Protein AF-A0A1I1JKR4-F1 (afdb_monomer_lite)

Radius of gyration: 15.72 Å; chains: 1; bounding box: 42×25×34 Å

Sequence (78 aa):
MYNGQIKSGDTYDKLEKCITINIVDFNCIEINKLHTSFHITEDETNQKLTDVLEIHYLELPKLFDDNVPKDEDEPIVL

Secondary structure (DSSP, 8-state):
-GGGS--TT--GGG---EEEEEEESS----SS-SEEEEE-B-TTT--B--SSEEEEEEEGGGGS-TTS---TTS----

Structure (mmCIF, N/CA/C/O backbone):
data_AF-A0A1I1JKR4-F1
#
_entry.id   AF-A0A1I1JKR4-F1
#
loop_
_atom_site.group_PDB
_atom_site.id
_atom_site.type_symbol
_atom_site.label_atom_id
_atom_site.label_alt_id
_atom_site.label_comp_id
_atom_site.label_asym_id
_atom_site.label_entity_id
_atom_site.label_seq_id
_atom_site.pdbx_PDB_ins_code
_atom_site.Cartn_x
_atom_site.Cartn_y
_atom_site.Cartn_z
_atom_site.occupancy
_atom_site.B_iso_or_equiv
_atom_site.auth_seq_id
_atom_site.auth_comp_id
_atom_site.auth_asym_id
_atom_site.auth_atom_id
_atom_site.pdbx_PDB_model_num
ATOM 1 N N . MET A 1 1 ? -16.508 0.072 -2.278 1.00 50.59 1 MET A N 1
ATOM 2 C CA . MET A 1 1 ? -15.746 1.175 -1.651 1.00 50.59 1 MET A CA 1
ATOM 3 C C . MET A 1 1 ? -16.259 1.402 -0.239 1.00 50.59 1 MET A C 1
ATOM 5 O O . MET A 1 1 ? -17.465 1.291 -0.046 1.00 50.59 1 MET A O 1
ATOM 9 N N . TYR A 1 2 ? -15.349 1.707 0.692 1.00 47.72 2 TYR A N 1
ATOM 10 C CA . TYR A 1 2 ? -15.499 1.915 2.148 1.00 47.72 2 TYR A CA 1
ATOM 11 C C . TYR A 1 2 ? -16.891 2.320 2.680 1.00 47.72 2 TYR A C 1
ATOM 13 O O . TYR A 1 2 ? -17.340 1.806 3.697 1.00 47.72 2 TYR A O 1
ATOM 21 N N . ASN A 1 3 ? -17.609 3.203 1.982 1.00 50.78 3 ASN A N 1
ATOM 22 C CA . ASN A 1 3 ? -18.929 3.704 2.386 1.00 50.78 3 ASN A CA 1
ATOM 23 C C . ASN A 1 3 ? -20.086 2.679 2.264 1.00 50.78 3 ASN A C 1
ATOM 25 O O . ASN A 1 3 ? -21.209 2.970 2.657 1.00 50.78 3 ASN A O 1
ATOM 29 N N . GLY A 1 4 ? -19.853 1.501 1.672 1.00 57.88 4 GLY A N 1
ATOM 30 C CA . GLY A 1 4 ? -20.869 0.447 1.524 1.00 57.88 4 GLY A CA 1
ATOM 31 C C . GLY A 1 4 ? -20.869 -0.613 2.631 1.00 57.88 4 GLY A C 1
ATOM 32 O O . GLY A 1 4 ? -21.823 -1.381 2.724 1.00 57.88 4 GLY A O 1
ATOM 33 N N . GLN A 1 5 ? -19.811 -0.678 3.444 1.00 54.94 5 GLN A N 1
ATOM 34 C CA . GLN A 1 5 ? -19.633 -1.739 4.445 1.00 54.94 5 GLN A CA 1
ATOM 35 C C . GLN A 1 5 ? -20.345 -1.435 5.768 1.00 54.94 5 GLN A C 1
ATOM 37 O O . GLN A 1 5 ? -20.673 -2.352 6.512 1.00 54.94 5 GLN A O 1
ATOM 42 N N . ILE A 1 6 ? -20.624 -0.161 6.045 1.00 58.56 6 ILE A N 1
ATOM 43 C CA . ILE A 1 6 ? -21.190 0.286 7.319 1.00 58.56 6 ILE A CA 1
ATOM 44 C C . ILE A 1 6 ? -22.502 1.011 7.051 1.00 58.56 6 ILE A C 1
ATOM 46 O O . ILE A 1 6 ? -22.555 1.957 6.264 1.00 58.56 6 ILE A O 1
ATOM 50 N N . LYS A 1 7 ? -23.579 0.564 7.702 1.00 58.69 7 LYS A N 1
ATOM 51 C CA . LYS A 1 7 ? -24.868 1.260 7.666 1.00 58.69 7 LYS A CA 1
ATOM 52 C C . LYS A 1 7 ? -24.905 2.326 8.753 1.00 58.69 7 LYS A C 1
ATOM 54 O O . LYS A 1 7 ? -24.267 2.202 9.795 1.00 58.69 7 LYS A O 1
ATOM 59 N N . SER A 1 8 ? -25.680 3.383 8.530 1.00 61.62 8 SER A N 1
ATOM 60 C CA . SER A 1 8 ? -25.875 4.438 9.527 1.00 61.62 8 SER A CA 1
ATOM 61 C C . SER A 1 8 ? -26.383 3.839 10.848 1.00 61.62 8 SER A C 1
ATOM 63 O O . SER A 1 8 ? -27.491 3.309 10.893 1.00 61.62 8 SER A O 1
ATOM 65 N N . GLY A 1 9 ? -25.565 3.909 11.905 1.00 71.19 9 GLY A N 1
ATOM 66 C CA . GLY A 1 9 ? -25.853 3.337 13.228 1.00 71.19 9 GLY A CA 1
ATOM 67 C C . GLY A 1 9 ? -24.991 2.130 13.624 1.00 71.19 9 GLY A C 1
ATOM 68 O O . GLY A 1 9 ? -25.055 1.716 14.779 1.00 71.19 9 GLY A O 1
ATOM 69 N N . ASP A 1 10 ? -24.176 1.586 12.717 1.00 65.00 10 ASP A N 1
ATOM 70 C CA . ASP A 1 10 ? -23.189 0.553 13.045 1.00 65.00 10 ASP A CA 1
ATOM 71 C C . ASP A 1 10 ? -21.922 1.156 13.677 1.00 65.00 10 ASP A C 1
ATOM 73 O O . ASP A 1 10 ? -21.465 2.238 13.303 1.00 65.00 10 ASP A O 1
ATOM 77 N N . THR A 1 11 ? -21.343 0.443 14.644 1.00 66.44 11 THR A N 1
ATOM 78 C CA . THR A 1 11 ? -20.069 0.804 15.276 1.00 66.44 11 THR A CA 1
ATOM 79 C C . THR A 1 11 ? -18.903 0.590 14.315 1.00 66.44 11 THR A C 1
ATOM 81 O O . THR A 1 11 ? -18.878 -0.390 13.567 1.00 66.44 11 THR A O 1
ATOM 84 N N . TYR A 1 12 ? -17.899 1.468 14.381 1.00 67.12 12 TYR A N 1
ATOM 85 C CA . TYR A 1 12 ? -16.683 1.373 13.565 1.00 67.12 12 TYR A CA 1
ATOM 86 C C . TYR A 1 12 ? -15.874 0.088 13.816 1.00 67.12 12 TYR A C 1
ATOM 88 O O . TYR A 1 12 ? -15.070 -0.282 12.972 1.00 67.12 12 TYR A O 1
ATOM 96 N N . ASP A 1 13 ? -16.138 -0.646 14.901 1.00 65.06 13 ASP A N 1
ATOM 97 C CA . ASP A 1 13 ? -15.580 -1.983 15.157 1.00 65.06 13 ASP A CA 1
ATOM 98 C C . ASP A 1 13 ? -15.991 -3.037 14.111 1.00 65.06 13 ASP A C 1
ATOM 100 O O . ASP A 1 13 ? -15.368 -4.091 14.021 1.00 65.06 13 ASP A O 1
ATOM 104 N N . LYS A 1 14 ? -17.042 -2.777 13.317 1.00 62.75 14 LYS A N 1
ATOM 105 C CA . LYS A 1 14 ? -17.486 -3.653 12.219 1.00 62.75 14 LYS A CA 1
ATOM 106 C C . LYS A 1 14 ? -16.805 -3.355 10.880 1.00 62.75 14 LYS A C 1
ATOM 108 O O . LYS A 1 14 ? -17.193 -3.947 9.875 1.00 62.75 14 LYS A O 1
ATOM 113 N N . LEU A 1 15 ? -15.842 -2.430 10.833 1.00 65.69 15 LEU A N 1
ATOM 114 C CA . LEU A 1 15 ? -15.067 -2.203 9.615 1.00 65.69 15 LEU A CA 1
ATOM 115 C C . LEU A 1 15 ? -14.288 -3.474 9.271 1.00 65.69 15 LEU A C 1
ATOM 117 O O . LEU A 1 15 ? -13.349 -3.848 9.971 1.00 65.69 15 LEU A O 1
ATOM 121 N N . GLU A 1 16 ? -14.674 -4.130 8.180 1.00 65.44 16 GLU A N 1
ATOM 122 C CA . GLU A 1 16 ? -13.858 -5.196 7.616 1.00 65.44 16 GLU A CA 1
ATOM 123 C C . GLU A 1 16 ? -12.563 -4.615 7.052 1.00 65.44 16 GLU A C 1
ATOM 125 O O . GLU A 1 16 ? -12.534 -3.479 6.564 1.00 65.44 16 GLU A O 1
ATOM 130 N N . LYS A 1 17 ? -11.493 -5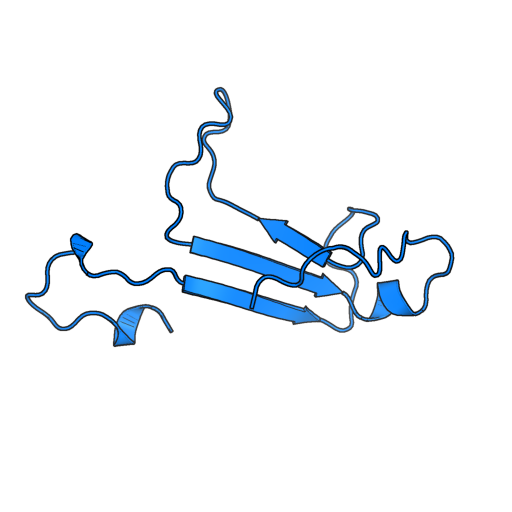.415 7.106 1.00 68.94 17 LYS A N 1
ATOM 131 C CA . LYS A 1 17 ? -10.217 -5.058 6.491 1.00 68.94 17 LYS A CA 1
ATOM 132 C C . LYS A 1 17 ? -10.451 -4.721 5.022 1.00 68.94 17 LYS A C 1
ATOM 134 O O . LYS A 1 17 ? -11.011 -5.519 4.271 1.00 68.94 17 LYS A O 1
ATOM 139 N N . CYS A 1 18 ? -10.045 -3.529 4.617 1.00 73.00 18 CYS A N 1
ATOM 140 C CA . CYS A 1 18 ? -10.107 -3.097 3.240 1.00 73.00 18 CYS A CA 1
ATOM 141 C C . CYS A 1 18 ? -8.726 -3.223 2.614 1.00 73.00 18 CYS A C 1
ATOM 143 O O . CYS A 1 18 ? -7.808 -2.461 2.918 1.00 73.00 18 CYS A O 1
ATOM 145 N N . ILE A 1 19 ? -8.620 -4.184 1.706 1.00 79.31 19 ILE A N 1
ATOM 146 C CA . ILE A 1 19 ? -7.448 -4.389 0.870 1.00 79.31 19 ILE A CA 1
ATOM 147 C C . ILE A 1 19 ? -7.752 -3.747 -0.482 1.00 79.31 19 ILE A C 1
ATOM 149 O O . ILE A 1 19 ? -8.699 -4.131 -1.172 1.00 79.31 19 ILE A O 1
ATOM 153 N N . THR A 1 20 ? -6.982 -2.728 -0.850 1.00 81.06 20 THR A N 1
ATOM 154 C CA . THR A 1 20 ? -7.072 -2.084 -2.164 1.00 81.06 20 THR A CA 1
ATOM 155 C C . THR A 1 20 ? -5.898 -2.534 -3.012 1.00 81.06 20 THR A C 1
ATOM 157 O O . THR A 1 20 ? -4.758 -2.286 -2.644 1.00 81.06 20 THR A O 1
ATOM 160 N N . ILE A 1 21 ? -6.167 -3.150 -4.163 1.00 84.12 21 ILE A N 1
ATOM 161 C CA . ILE A 1 21 ? -5.133 -3.567 -5.115 1.00 84.12 21 ILE A CA 1
ATOM 162 C C . ILE A 1 21 ? -5.216 -2.664 -6.345 1.00 84.12 21 ILE A C 1
ATOM 164 O O . ILE A 1 21 ? -6.175 -2.730 -7.115 1.00 84.12 21 ILE A O 1
ATOM 168 N N . ASN A 1 22 ? -4.210 -1.814 -6.525 1.00 83.00 22 ASN A N 1
ATOM 169 C CA . ASN A 1 22 ? -4.059 -0.951 -7.688 1.00 83.00 22 ASN A CA 1
ATOM 170 C C . ASN A 1 22 ? -3.139 -1.636 -8.697 1.00 83.00 22 ASN A C 1
ATOM 172 O O . ASN A 1 22 ? -1.942 -1.774 -8.457 1.00 83.00 22 ASN A O 1
ATOM 176 N N . ILE A 1 23 ? -3.702 -2.054 -9.826 1.00 86.19 23 ILE A N 1
ATOM 177 C CA . ILE A 1 23 ? -2.939 -2.578 -10.960 1.00 86.19 23 ILE A CA 1
ATOM 178 C C . ILE A 1 23 ? -2.758 -1.428 -11.943 1.00 86.19 23 ILE A C 1
ATOM 180 O O . ILE A 1 23 ? -3.745 -0.901 -12.458 1.00 86.19 23 ILE A O 1
ATOM 184 N N . VAL A 1 24 ? -1.513 -1.024 -12.177 1.00 85.62 24 VAL A N 1
ATOM 185 C CA . VAL A 1 24 ? -1.174 0.138 -13.006 1.00 85.62 24 VAL A CA 1
ATOM 186 C C . VAL A 1 24 ? -0.192 -0.248 -14.109 1.00 85.62 24 VAL A C 1
ATOM 188 O O . VAL A 1 24 ? 0.670 -1.106 -13.925 1.00 85.62 24 VAL A O 1
ATOM 191 N N . ASP A 1 25 ? -0.325 0.387 -15.271 1.00 84.12 25 ASP A N 1
ATOM 192 C CA . ASP A 1 25 ? 0.519 0.187 -16.456 1.00 84.12 25 ASP A CA 1
ATOM 193 C C . ASP A 1 25 ? 1.660 1.214 -16.574 1.00 84.12 25 ASP A C 1
ATOM 195 O O . ASP A 1 25 ? 2.383 1.242 -17.568 1.00 84.12 25 ASP A O 1
ATOM 199 N N . PHE A 1 26 ? 1.872 2.019 -15.533 1.00 83.56 26 PHE A N 1
ATOM 200 C CA . PHE A 1 26 ? 2.932 3.019 -15.439 1.00 83.56 26 PHE A CA 1
ATOM 201 C C . PHE A 1 26 ? 3.699 2.903 -14.119 1.00 83.56 26 PHE A C 1
ATOM 203 O O . PHE A 1 26 ? 3.186 2.381 -13.131 1.00 83.56 26 PHE A O 1
ATOM 210 N N . ASN A 1 27 ? 4.930 3.420 -14.106 1.00 80.38 27 ASN A N 1
ATOM 211 C CA . ASN A 1 27 ? 5.732 3.530 -12.891 1.00 80.38 27 ASN A CA 1
ATOM 212 C C . ASN A 1 27 ? 5.268 4.749 -12.088 1.00 80.38 27 ASN A C 1
ATOM 214 O O . ASN A 1 27 ? 5.390 5.887 -12.541 1.00 80.38 27 ASN A O 1
ATOM 218 N N . CYS A 1 28 ? 4.737 4.497 -10.900 1.00 79.38 28 CYS A 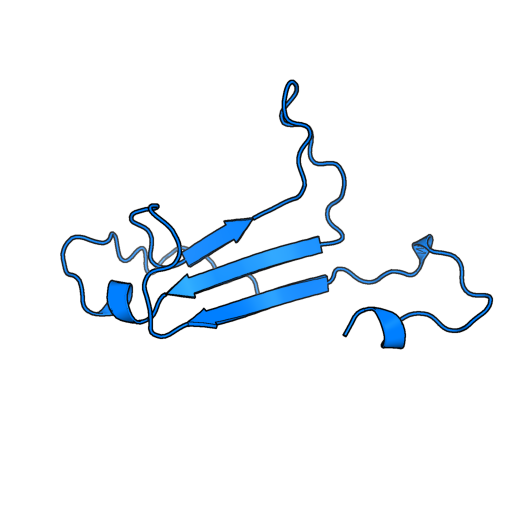N 1
ATOM 219 C CA . CYS A 1 28 ? 4.295 5.499 -9.941 1.00 79.38 28 CYS A CA 1
ATOM 220 C C . CYS A 1 28 ? 5.208 5.547 -8.708 1.00 79.38 28 CYS A C 1
ATOM 222 O O . CYS A 1 28 ? 5.246 6.563 -8.015 1.00 79.38 28 CYS A O 1
ATOM 224 N N . ILE A 1 29 ? 5.924 4.457 -8.419 1.00 82.62 29 ILE A N 1
ATOM 225 C CA . ILE A 1 29 ? 6.689 4.280 -7.186 1.00 82.62 29 ILE A CA 1
ATOM 226 C C . ILE A 1 29 ? 8.159 4.042 -7.529 1.00 82.62 29 ILE A C 1
ATOM 228 O O . ILE A 1 29 ? 8.494 3.174 -8.335 1.00 82.62 29 ILE A O 1
ATOM 232 N N . GLU A 1 30 ? 9.057 4.769 -6.865 1.00 78.31 30 GLU A N 1
ATOM 233 C CA . GLU A 1 30 ? 10.516 4.664 -7.053 1.00 78.31 30 GLU A CA 1
ATOM 234 C C . GLU A 1 30 ? 11.133 3.387 -6.442 1.00 78.31 30 GLU A C 1
ATOM 236 O O . GLU A 1 30 ? 12.346 3.190 -6.466 1.00 78.31 30 GLU A O 1
ATOM 241 N N . ILE A 1 31 ? 10.310 2.488 -5.897 1.00 80.50 31 ILE A N 1
ATOM 242 C CA . ILE A 1 31 ? 10.747 1.225 -5.301 1.00 80.50 31 ILE A CA 1
ATOM 243 C C . ILE A 1 31 ? 10.976 0.211 -6.418 1.00 80.50 31 ILE A C 1
ATOM 245 O O . ILE A 1 31 ? 10.070 -0.072 -7.195 1.00 80.50 31 ILE A O 1
ATOM 249 N N . ASN A 1 32 ? 12.164 -0.390 -6.485 1.00 75.44 32 ASN A N 1
ATOM 250 C CA . ASN A 1 32 ? 12.473 -1.429 -7.469 1.00 75.44 32 ASN A CA 1
ATOM 251 C C . ASN A 1 32 ? 11.882 -2.798 -7.064 1.00 75.44 32 ASN A C 1
ATOM 253 O O . ASN A 1 32 ? 12.607 -3.756 -6.807 1.00 75.44 32 ASN A O 1
ATOM 257 N N . LYS A 1 33 ? 10.554 -2.858 -6.934 1.00 77.88 33 LYS A N 1
ATOM 258 C CA . LYS A 1 33 ? 9.763 -4.067 -6.690 1.00 77.88 33 LYS A CA 1
ATOM 259 C C . LYS A 1 33 ? 8.531 -4.061 -7.583 1.00 77.88 33 LYS A C 1
ATOM 261 O O . LYS A 1 33 ? 7.966 -3.003 -7.851 1.00 77.88 33 LYS A O 1
ATOM 266 N N . LEU A 1 34 ? 8.113 -5.250 -8.006 1.00 80.94 34 LEU A N 1
ATOM 267 C CA . LEU A 1 34 ? 6.888 -5.459 -8.774 1.00 80.94 34 LEU A CA 1
ATOM 268 C C . LEU A 1 34 ? 5.630 -5.141 -7.950 1.00 80.94 34 LEU A C 1
ATOM 270 O O . LEU A 1 34 ? 4.690 -4.515 -8.442 1.00 80.94 34 LEU A O 1
ATOM 274 N N . HIS A 1 35 ? 5.628 -5.608 -6.702 1.00 84.81 35 HIS A N 1
ATOM 275 C CA . HIS A 1 35 ? 4.547 -5.445 -5.745 1.00 84.81 35 HIS A CA 1
ATOM 276 C C . HIS A 1 35 ? 5.034 -4.608 -4.571 1.00 84.81 35 HIS A C 1
ATOM 278 O O . HIS A 1 35 ? 6.128 -4.816 -4.044 1.00 84.81 35 HIS A O 1
ATOM 284 N N . THR A 1 36 ? 4.234 -3.621 -4.183 1.00 85.31 36 THR A N 1
ATOM 285 C CA . THR A 1 36 ? 4.489 -2.836 -2.976 1.00 85.31 36 THR A CA 1
ATOM 286 C C . THR A 1 36 ? 3.215 -2.725 -2.157 1.00 85.31 36 THR A C 1
ATOM 288 O O . THR A 1 36 ? 2.182 -2.292 -2.665 1.00 85.31 36 THR A O 1
ATOM 291 N N . SER A 1 37 ? 3.294 -3.086 -0.877 1.00 85.75 37 SER A N 1
ATOM 292 C CA . SER A 1 37 ? 2.215 -2.917 0.098 1.00 85.75 37 SER A CA 1
ATOM 293 C C . SER A 1 37 ? 2.486 -1.721 1.009 1.00 85.75 37 SER A C 1
ATOM 295 O O . SER A 1 37 ? 3.509 -1.683 1.699 1.00 85.75 37 SER A O 1
ATOM 297 N N . PHE A 1 38 ? 1.545 -0.789 1.078 1.00 85.94 38 PHE A N 1
ATOM 298 C CA . PHE A 1 38 ? 1.570 0.345 1.992 1.00 85.94 38 PHE A CA 1
ATOM 299 C C . PHE A 1 38 ? 0.591 0.126 3.134 1.00 85.94 38 PHE A C 1
ATOM 301 O O . PHE A 1 38 ? -0.552 -0.288 2.931 1.00 85.94 38 PHE A O 1
ATOM 308 N N . HIS A 1 39 ? 1.063 0.457 4.330 1.00 85.44 39 HIS A N 1
ATOM 309 C CA . HIS A 1 39 ? 0.300 0.415 5.568 1.00 85.44 39 HIS A CA 1
ATOM 310 C C . HIS A 1 39 ? 0.357 1.792 6.223 1.00 85.44 39 HIS A C 1
ATOM 312 O O . HIS A 1 39 ? 1.322 2.531 6.028 1.00 85.44 39 HIS A O 1
ATOM 318 N N . ILE A 1 40 ? -0.656 2.128 7.022 1.00 84.19 40 ILE A N 1
ATOM 319 C CA . ILE A 1 40 ? -0.633 3.355 7.820 1.00 84.19 40 ILE A CA 1
ATOM 320 C C . ILE A 1 40 ? 0.199 3.095 9.077 1.00 84.19 40 ILE A C 1
ATOM 322 O O . ILE A 1 40 ? -0.207 2.338 9.963 1.00 84.19 40 ILE A O 1
ATOM 326 N N . THR A 1 41 ? 1.358 3.735 9.154 1.00 86.69 41 THR A N 1
ATOM 327 C CA . THR A 1 41 ? 2.283 3.686 10.291 1.00 86.69 41 THR A CA 1
ATOM 328 C C . THR A 1 41 ? 2.550 5.093 10.803 1.00 86.69 41 THR A C 1
ATOM 330 O O . THR A 1 41 ? 2.504 6.045 10.033 1.00 86.69 41 THR A O 1
ATOM 333 N N . GLU A 1 42 ? 2.812 5.225 12.099 1.00 87.19 42 GLU A N 1
ATOM 334 C CA . GLU A 1 42 ? 3.282 6.477 12.692 1.00 87.19 42 GLU A CA 1
ATOM 335 C C . GLU A 1 42 ? 4.745 6.727 12.291 1.00 87.19 42 GLU A C 1
ATOM 337 O O . GLU A 1 42 ? 5.549 5.794 12.285 1.00 87.19 42 GLU A O 1
ATOM 342 N N . ASP A 1 43 ? 5.072 7.963 11.914 1.00 83.69 43 ASP A N 1
ATOM 343 C CA . ASP A 1 43 ? 6.326 8.303 11.232 1.00 83.69 43 ASP A CA 1
ATOM 344 C C . ASP A 1 43 ? 7.571 8.119 12.122 1.00 83.69 43 ASP A C 1
ATOM 346 O O . ASP A 1 43 ? 8.619 7.683 11.639 1.00 83.69 43 ASP A O 1
ATOM 350 N N . GLU A 1 44 ? 7.482 8.415 13.424 1.00 87.25 44 GLU A N 1
ATOM 351 C CA . GLU A 1 44 ? 8.634 8.37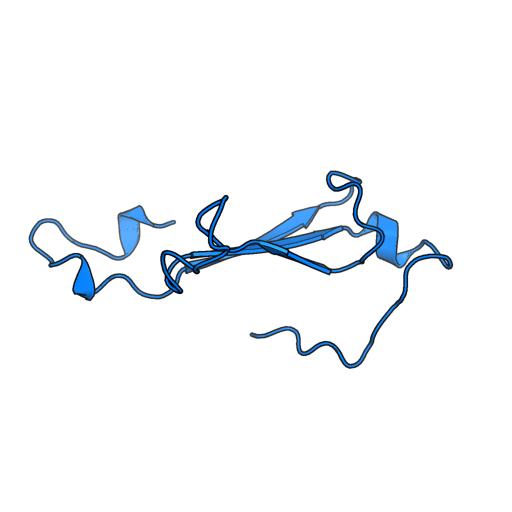6 14.336 1.00 87.25 44 GLU A CA 1
ATOM 352 C C . GLU A 1 44 ? 8.878 6.978 14.932 1.00 87.25 44 GLU A C 1
ATOM 354 O O . GLU A 1 44 ? 10.010 6.494 15.008 1.00 87.25 44 GLU A O 1
ATOM 359 N N . THR A 1 45 ? 7.815 6.298 15.349 1.00 85.50 45 THR A N 1
ATOM 360 C CA . THR A 1 45 ? 7.840 5.000 16.035 1.00 85.50 45 THR A CA 1
ATOM 361 C C . THR A 1 45 ? 7.672 3.820 15.085 1.00 85.50 45 THR A C 1
ATOM 363 O O . THR A 1 45 ? 7.886 2.678 15.498 1.00 85.50 45 THR A O 1
ATOM 366 N N . ASN A 1 46 ? 7.291 4.067 13.824 1.00 82.19 46 ASN A N 1
ATOM 367 C CA . ASN A 1 46 ? 6.916 3.045 12.839 1.00 82.19 46 ASN A CA 1
ATOM 368 C C . ASN A 1 46 ? 5.809 2.099 13.341 1.00 82.19 46 ASN A C 1
ATOM 370 O O . ASN A 1 46 ? 5.640 0.982 12.841 1.00 82.19 46 ASN A O 1
ATOM 374 N N . GLN A 1 47 ? 5.030 2.528 14.338 1.00 82.62 47 GLN A N 1
ATOM 375 C CA . GLN A 1 47 ? 3.934 1.735 14.867 1.00 82.62 47 GLN A CA 1
ATOM 376 C C . GLN A 1 47 ? 2.779 1.740 13.863 1.00 82.62 47 GLN A C 1
ATOM 378 O O . GLN A 1 47 ? 2.269 2.798 13.497 1.00 82.62 47 GLN A O 1
ATOM 383 N N . LYS A 1 48 ? 2.344 0.555 13.416 1.00 81.69 48 LYS A N 1
ATOM 384 C CA . LYS A 1 48 ? 1.147 0.421 12.575 1.00 81.69 48 LYS A CA 1
ATOM 385 C C . LYS A 1 48 ? -0.067 0.956 13.334 1.00 81.69 48 LYS A C 1
ATOM 387 O O . LYS A 1 48 ? -0.392 0.448 14.406 1.00 81.69 48 LYS A O 1
ATOM 392 N N . LEU A 1 49 ? -0.734 1.959 12.765 1.00 78.38 49 LEU A N 1
ATOM 393 C CA . LEU A 1 49 ? -1.918 2.574 13.363 1.00 78.38 49 LEU A CA 1
ATOM 394 C C . LEU A 1 49 ? -3.098 1.599 13.352 1.00 78.38 49 LEU A C 1
ATOM 396 O O . LEU A 1 49 ? -3.859 1.518 14.313 1.00 78.38 49 LEU A O 1
ATOM 400 N N . THR A 1 50 ? -3.267 0.876 12.244 1.00 73.38 50 THR A N 1
ATOM 401 C CA . THR A 1 50 ? -4.355 -0.081 12.061 1.00 73.38 50 THR A CA 1
ATOM 402 C C . THR A 1 50 ? -4.036 -1.074 10.946 1.00 73.38 50 THR A C 1
ATOM 404 O O . THR A 1 50 ? -3.341 -0.738 9.991 1.00 73.38 50 THR A O 1
ATOM 407 N N . ASP A 1 51 ? -4.578 -2.285 11.066 1.00 73.69 51 ASP A N 1
ATOM 408 C CA . ASP A 1 51 ? -4.524 -3.356 10.056 1.00 73.69 51 ASP A CA 1
ATOM 409 C C . ASP A 1 51 ? -5.805 -3.395 9.197 1.00 73.69 51 ASP A C 1
ATOM 411 O O . ASP A 1 51 ? -6.146 -4.392 8.568 1.00 73.69 51 ASP A O 1
ATOM 415 N N . VAL A 1 52 ? -6.596 -2.319 9.263 1.00 76.56 52 VAL A N 1
ATOM 416 C CA . VAL A 1 52 ? -7.901 -2.207 8.596 1.00 76.56 52 VAL A CA 1
ATOM 417 C C . VAL A 1 52 ? -7.766 -1.684 7.165 1.00 76.56 52 VAL A C 1
ATOM 419 O O . VAL A 1 52 ? -8.682 -1.883 6.377 1.00 76.56 52 VAL A O 1
ATOM 422 N N . LEU A 1 53 ? -6.658 -1.026 6.810 1.00 79.38 53 LEU A N 1
ATOM 423 C CA . LEU A 1 53 ? -6.407 -0.534 5.455 1.00 79.38 53 LEU A CA 1
ATOM 424 C C . LEU A 1 53 ? -5.044 -1.009 4.963 1.00 79.38 53 LEU A C 1
ATOM 426 O O . LEU A 1 53 ? -4.017 -0.638 5.532 1.00 79.38 53 LEU A O 1
ATOM 430 N N . GLU A 1 54 ? -5.053 -1.727 3.847 1.00 83.94 54 GLU A N 1
ATOM 431 C CA . GLU A 1 54 ? -3.853 -2.109 3.109 1.00 83.94 54 GLU A CA 1
ATOM 432 C C . GLU A 1 54 ? -3.980 -1.646 1.657 1.00 83.94 54 GLU A C 1
ATOM 434 O O . GLU A 1 54 ? -5.017 -1.827 1.010 1.00 83.94 54 GLU A O 1
ATOM 439 N N . ILE A 1 55 ? -2.927 -1.008 1.143 1.00 86.62 55 ILE A N 1
ATOM 440 C CA . ILE A 1 55 ? -2.885 -0.522 -0.237 1.00 86.62 55 ILE A CA 1
ATOM 441 C C . ILE A 1 55 ? -1.755 -1.237 -0.962 1.00 86.62 55 ILE A C 1
ATOM 443 O O . ILE A 1 55 ? -0.581 -0.994 -0.698 1.00 86.62 55 ILE A O 1
ATOM 447 N N . HIS A 1 56 ? -2.111 -2.087 -1.911 1.00 87.44 56 HIS A N 1
ATOM 448 C CA . HIS A 1 56 ? -1.176 -2.771 -2.786 1.00 87.44 56 HIS A CA 1
ATOM 449 C C . HIS A 1 56 ? -1.077 -2.042 -4.119 1.00 87.44 56 HIS A C 1
ATOM 451 O O . HIS A 1 56 ? -2.088 -1.656 -4.710 1.00 87.44 56 HIS A O 1
ATOM 457 N N . TYR A 1 57 ? 0.147 -1.896 -4.603 1.00 87.12 57 TYR A N 1
ATOM 458 C CA . TYR A 1 57 ? 0.453 -1.462 -5.955 1.00 87.12 57 TYR A CA 1
ATOM 459 C C . TYR A 1 57 ? 1.139 -2.593 -6.701 1.00 87.12 57 TYR A C 1
ATOM 461 O O . TYR A 1 57 ? 2.119 -3.158 -6.217 1.00 87.12 57 TYR A O 1
ATOM 469 N N . LEU A 1 58 ? 0.604 -2.898 -7.878 1.00 86.38 58 LEU A N 1
ATOM 470 C CA . LEU A 1 58 ? 1.180 -3.817 -8.841 1.00 86.38 58 LEU A CA 1
ATOM 471 C C . LEU A 1 58 ? 1.480 -3.036 -10.120 1.00 86.38 58 LEU A C 1
ATOM 473 O O . LEU A 1 58 ? 0.567 -2.653 -10.855 1.00 86.38 58 LEU A O 1
ATOM 477 N N . GLU A 1 59 ? 2.761 -2.786 -10.370 1.00 85.81 59 GLU A N 1
ATOM 478 C CA . GLU A 1 59 ? 3.222 -2.018 -11.527 1.00 85.81 59 GLU A CA 1
ATOM 479 C C . GLU A 1 59 ? 3.598 -2.973 -12.665 1.00 85.81 59 GLU A C 1
ATOM 481 O O . GLU A 1 59 ? 4.686 -3.546 -12.697 1.00 85.81 59 GLU A O 1
ATOM 486 N N . LEU A 1 60 ? 2.693 -3.130 -13.634 1.00 82.44 60 LEU A N 1
ATOM 487 C CA . LEU A 1 60 ? 2.889 -3.974 -14.814 1.00 82.44 60 LEU A CA 1
ATOM 488 C C . LEU A 1 60 ? 4.168 -3.678 -15.618 1.00 82.44 60 LEU A C 1
ATOM 490 O O . LEU A 1 60 ? 4.793 -4.644 -16.052 1.00 82.44 60 LEU A O 1
ATOM 494 N N . PRO A 1 61 ? 4.617 -2.421 -15.834 1.00 81.19 61 PRO A N 1
ATOM 495 C CA . PRO A 1 61 ? 5.867 -2.173 -16.562 1.00 81.19 61 PRO A CA 1
ATOM 496 C C . PRO A 1 61 ? 7.087 -2.840 -15.912 1.00 81.19 61 PRO A C 1
ATOM 498 O O . PRO A 1 61 ? 7.997 -3.256 -16.626 1.00 81.19 61 PRO A O 1
ATOM 501 N N . LYS A 1 62 ? 7.079 -3.026 -14.585 1.00 78.44 62 LYS A N 1
ATOM 502 C CA . LYS A 1 62 ? 8.159 -3.693 -13.842 1.00 78.44 62 LYS A CA 1
ATOM 503 C C . LYS A 1 62 ? 8.192 -5.209 -14.054 1.00 78.44 62 LYS A C 1
ATOM 505 O O . LYS A 1 62 ? 9.221 -5.823 -13.805 1.00 78.44 62 LYS A O 1
ATOM 510 N N . LEU A 1 63 ? 7.120 -5.821 -14.575 1.00 77.56 63 LEU A N 1
ATOM 511 C CA . LEU A 1 63 ? 7.132 -7.236 -14.990 1.00 77.56 63 LEU A CA 1
ATOM 512 C C . LEU A 1 63 ? 8.078 -7.484 -16.165 1.00 77.56 63 LEU A C 1
ATOM 514 O O . LEU A 1 63 ? 8.682 -8.553 -16.270 1.00 77.56 63 LEU A O 1
ATOM 518 N N . PHE A 1 64 ? 8.172 -6.507 -17.064 1.00 76.56 64 PHE A N 1
ATOM 519 C CA . PHE A 1 64 ? 8.964 -6.605 -18.286 1.00 76.56 64 PHE A CA 1
ATOM 520 C C . PHE A 1 64 ? 10.407 -6.133 -18.092 1.00 76.56 64 PHE A C 1
ATOM 522 O O . PHE A 1 64 ? 11.207 -6.249 -19.015 1.00 76.56 64 PHE A O 1
ATOM 529 N N . ASP A 1 65 ? 10.742 -5.616 -16.909 1.00 77.44 65 ASP A N 1
ATOM 530 C CA . ASP A 1 65 ? 12.099 -5.221 -16.557 1.00 77.44 65 ASP A CA 1
ATOM 531 C C . ASP A 1 65 ? 12.832 -6.411 -15.917 1.00 77.44 65 ASP A C 1
ATOM 533 O O . ASP A 1 65 ? 12.342 -7.049 -14.982 1.00 77.44 65 ASP A O 1
ATOM 537 N N . ASP A 1 66 ? 14.004 -6.748 -16.452 1.00 69.06 66 ASP A N 1
ATOM 538 C CA . ASP A 1 66 ? 14.845 -7.845 -15.958 1.00 69.06 66 ASP A CA 1
ATOM 539 C C . ASP A 1 66 ? 15.681 -7.446 -14.732 1.00 69.06 66 ASP A C 1
ATOM 541 O O . ASP A 1 66 ? 16.275 -8.304 -14.081 1.00 69.06 66 ASP A O 1
ATOM 545 N N . ASN A 1 67 ? 15.714 -6.153 -14.389 1.00 71.75 67 ASN A N 1
ATOM 546 C CA . ASN A 1 67 ? 16.415 -5.631 -13.213 1.00 71.75 67 ASN A CA 1
ATOM 547 C C . ASN A 1 67 ? 15.535 -5.594 -11.956 1.00 71.75 67 ASN A C 1
ATOM 549 O O . ASN A 1 67 ? 16.019 -5.228 -10.880 1.00 71.75 67 ASN A O 1
ATOM 553 N N . VAL A 1 68 ? 14.249 -5.931 -12.082 1.00 71.62 68 VAL A N 1
ATOM 554 C CA . VAL A 1 68 ? 13.321 -6.007 -10.954 1.00 71.62 68 VAL A CA 1
ATOM 555 C C . VAL A 1 68 ? 13.358 -7.438 -10.410 1.00 71.62 68 VAL A C 1
ATOM 557 O O . VAL A 1 68 ? 13.132 -8.378 -11.177 1.00 71.62 68 VAL A O 1
ATOM 560 N N . PRO A 1 69 ? 13.622 -7.643 -9.108 1.00 70.19 69 PRO A N 1
ATOM 561 C CA . PRO A 1 69 ? 13.514 -8.961 -8.501 1.00 70.19 69 PRO A CA 1
ATOM 562 C C . PRO A 1 69 ? 12.069 -9.463 -8.617 1.00 70.19 69 PRO A C 1
ATOM 564 O O . PRO A 1 69 ? 11.135 -8.863 -8.083 1.00 70.19 69 PRO A O 1
ATOM 567 N N . LYS A 1 70 ? 11.899 -10.555 -9.365 1.00 65.19 70 LYS A N 1
ATOM 568 C CA . LYS A 1 70 ? 10.642 -11.288 -9.537 1.00 65.19 70 LYS A CA 1
ATOM 569 C C . LYS A 1 70 ? 10.640 -12.409 -8.501 1.00 65.19 70 LYS A C 1
ATOM 571 O O . LYS A 1 70 ? 10.991 -13.540 -8.815 1.00 65.19 70 LYS A O 1
ATOM 576 N N . ASP A 1 71 ? 10.357 -12.066 -7.247 1.00 62.88 71 ASP A N 1
ATOM 577 C CA . ASP A 1 71 ? 10.166 -13.074 -6.202 1.00 62.88 71 ASP A CA 1
ATOM 578 C C . ASP A 1 71 ? 8.832 -13.790 -6.463 1.00 62.88 71 ASP A C 1
ATOM 580 O O . ASP A 1 71 ? 7.760 -13.263 -6.172 1.00 62.88 71 ASP A O 1
ATOM 584 N N . GLU A 1 72 ? 8.894 -14.981 -7.068 1.00 57.97 72 GLU A N 1
ATOM 585 C CA . GLU A 1 72 ? 7.725 -15.844 -7.318 1.00 57.97 72 GLU A CA 1
ATOM 586 C C . GLU A 1 72 ? 7.134 -16.422 -6.014 1.00 57.97 72 GLU A C 1
ATOM 588 O O . GLU A 1 72 ? 6.003 -16.907 -6.011 1.00 57.97 72 GLU A O 1
ATOM 593 N N . ASP A 1 73 ? 7.881 -16.327 -4.906 1.00 55.34 73 ASP A N 1
ATOM 594 C CA . ASP A 1 73 ? 7.528 -16.841 -3.580 1.00 55.34 73 ASP A CA 1
ATOM 595 C C . ASP A 1 73 ? 6.894 -15.789 -2.645 1.00 55.34 73 ASP A C 1
ATOM 597 O O . ASP A 1 73 ? 6.5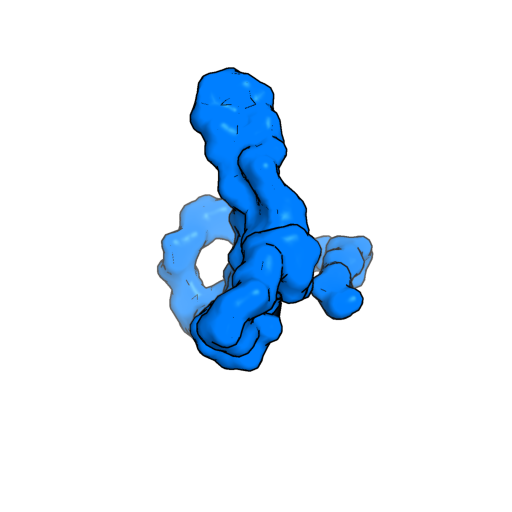07 -16.138 -1.525 1.00 55.34 73 ASP A O 1
ATOM 601 N N . GLU A 1 74 ? 6.770 -14.512 -3.047 1.00 54.50 74 GLU A N 1
ATOM 602 C CA . GLU A 1 74 ? 6.023 -13.538 -2.236 1.00 54.50 74 GLU A CA 1
ATOM 603 C C . GLU A 1 74 ? 4.541 -13.955 -2.247 1.00 54.50 74 GLU A C 1
ATOM 605 O O . GLU A 1 74 ? 3.908 -13.951 -3.311 1.00 54.50 74 GLU A O 1
ATOM 610 N N . PRO A 1 75 ? 3.954 -14.346 -1.095 1.00 47.69 75 PRO A N 1
ATOM 611 C CA . PRO A 1 75 ? 2.552 -14.699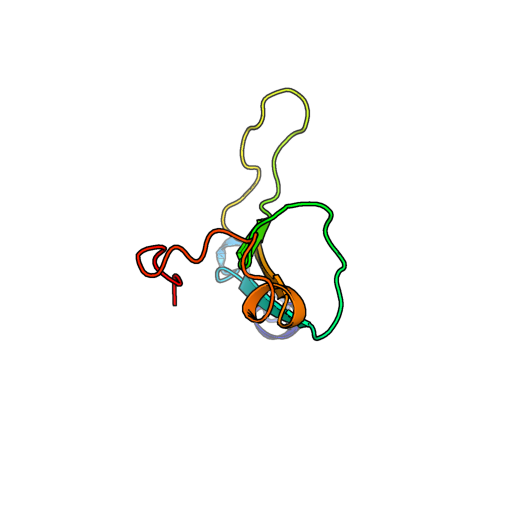 -1.061 1.00 47.69 75 PRO A CA 1
ATOM 612 C C . PRO A 1 75 ? 1.777 -13.451 -1.458 1.00 47.69 75 PRO A C 1
ATOM 614 O O . PRO A 1 75 ? 1.747 -12.460 -0.727 1.00 47.69 75 PRO A O 1
ATOM 617 N N . ILE A 1 76 ? 1.141 -13.505 -2.626 1.00 51.88 76 ILE A N 1
ATOM 618 C CA . 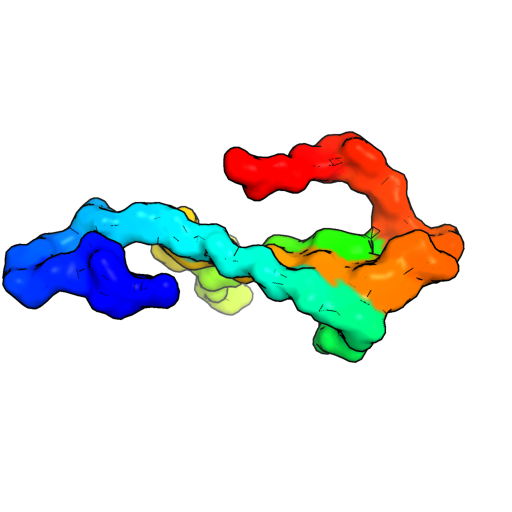ILE A 1 76 ? 0.066 -12.587 -2.963 1.00 51.88 76 ILE A CA 1
ATOM 619 C C . ILE A 1 76 ? -1.015 -12.918 -1.941 1.00 51.88 76 ILE A C 1
ATOM 621 O O . ILE A 1 76 ? -1.738 -13.901 -2.098 1.00 51.88 76 ILE A O 1
ATOM 625 N N . VAL A 1 77 ? -1.020 -12.193 -0.823 1.00 40.97 77 VAL A N 1
ATOM 626 C CA . VAL A 1 77 ? -2.016 -12.370 0.227 1.00 40.97 77 VAL A CA 1
ATOM 627 C C . VAL A 1 77 ? -3.355 -12.026 -0.424 1.00 40.97 77 VAL A C 1
ATOM 629 O O . VAL A 1 77 ? -3.627 -10.865 -0.726 1.00 40.97 77 VAL A O 1
ATOM 632 N N . LEU A 1 78 ? -4.100 -13.079 -0.764 1.00 38.03 78 LEU A N 1
ATOM 633 C CA . LEU A 1 78 ? -5.458 -13.060 -1.300 1.00 38.03 78 LEU A CA 1
ATOM 634 C C . LEU A 1 78 ? -6.454 -13.086 -0.144 1.00 38.03 78 LEU A C 1
ATOM 636 O O . LEU A 1 78 ? -6.265 -13.925 0.768 1.00 38.03 78 LEU A O 1
#

Foldseek 3Di:
DQVPQDDVPDDPVSQAADEAEAEEQDDPDPDLEQKDKDADADDPPRHGPDRRYIYMYGHPVSVVDPSRDPPPPPPPPD

Organism: NCBI:txid119641

pLDDT: mean 73.48, std 12.51, range [38.03, 87.44]